Protein AF-A0A8T7M180-F1 (afdb_monomer)

Nearest PDB structures (foldseek):
  2aa1-assembly1_A  TM=6.456E-01  e=1.166E-01  Trematomus newnesi
  2r1h-assembly1_C  TM=6.461E-01  e=1.929E-01  Oncorhynchus mykiss
  7pcf-assembly1_A  TM=6.197E-01  e=8.310E-01  Homo sapiens
  3ols-assembly1_A  TM=2.977E-01  e=3.079E+00  Homo sapiens
  9g2r-assembly1_A  TM=2.583E-01  e=9.324E+00  Homo sapiens

Solvent-accessible surface area (backbone atoms only — not comparable to full-atom values): 8537 Å² total; per-residue (Å²): 129,77,82,41,52,28,52,53,46,67,76,38,40,71,62,46,28,54,52,32,39,51,49,46,41,66,78,40,30,94,80,33,66,89,53,55,68,64,64,46,31,54,39,39,49,56,32,48,52,36,51,31,55,38,44,70,68,73,49,94,46,72,67,50,36,52,49,32,39,54,53,51,42,62,66,86,81,55,94,85,62,63,51,61,60,59,26,52,50,52,53,48,45,47,53,51,47,49,50,54,48,49,50,70,76,44,71,52,75,92,36,50,64,52,46,51,50,37,51,51,52,51,54,50,54,54,49,55,23,48,49,51,55,52,51,53,51,52,54,51,51,51,53,54,53,53,56,65,72,66,58,77,89,124

Organism: NCBI:txid3003348

pLDDT: mean 81.7, std 13.64, range [42.28, 96.75]

Foldseek 3Di:
DDPFLLVLCVVCVQVLLLQLLVCLCVVVVVLCVPPDSVNSSVLSSLLSVLVSVLRVVLDDDLVSLLVSLVSLQPPPPDDPDPSLVSSLVSLVSSLVSSLVSLCVVQVDPVCPVSSVSNNVSSVVSSVSSSVSSVVVVVVVVVVVVVVVVPPPDD

Secondary structure (DSSP, 8-state):
----HHHHHHHTHHHHHHHHHHHHHHHTHHHHTTS-HHHHHHHHHHHHHHHHHHHHHTS--HHHHHHHHHHHS--S-STTS-HHHHHHHHHHHHHHHHHHHHHHH--SGGGHHHHHHHHHHHHHHHHHHHHHHHHHHHHHHHHHHHHHHSS---

Mean predicted aligned error: 7.18 Å

Sequence (154 aa):
MPNTLANILQKNEDKIVDKAATSIKVMYSFAFADVPIEDLRERLYHLLGNLVQISQKGQSQPELIAEFASNVLVGSLYEGFDNRSITEEVLQVVDIVINQTIDASMNDPEFAEDKAQNKKLLAQVIREAKDIVNGRNRDQNARKASKRGEEPTQ

Structure (mmCIF, N/CA/C/O backbone):
data_AF-A0A8T7M180-F1
#
_entry.id   AF-A0A8T7M180-F1
#
loop_
_atom_site.group_PDB
_atom_site.id
_atom_site.type_symbol
_atom_site.label_atom_id
_atom_site.label_alt_id
_atom_site.label_comp_id
_atom_site.label_asym_id
_atom_site.label_entity_id
_atom_site.label_seq_id
_atom_site.pdbx_PDB_ins_code
_atom_site.Cartn_x
_atom_site.Cartn_y
_atom_site.Cartn_z
_atom_site.occupancy
_atom_site.B_iso_or_equiv
_atom_site.auth_seq_id
_atom_site.auth_comp_id
_atom_site.auth_asym_id
_atom_site.auth_atom_id
_atom_site.pdbx_PDB_model_num
ATOM 1 N N . MET A 1 1 ? -11.912 10.625 17.597 1.00 51.62 1 MET A N 1
ATOM 2 C CA . MET A 1 1 ? -11.711 10.664 16.130 1.00 51.62 1 MET A CA 1
ATOM 3 C C . MET A 1 1 ? -12.373 9.423 15.546 1.00 51.62 1 MET A C 1
ATOM 5 O O . MET A 1 1 ? -12.273 8.396 16.204 1.00 51.62 1 MET A O 1
ATOM 9 N N . PRO A 1 2 ? -13.072 9.496 14.400 1.00 65.38 2 PRO A N 1
ATOM 10 C CA . PRO A 1 2 ? -13.686 8.318 13.774 1.00 65.38 2 PRO A CA 1
ATOM 11 C C . PRO A 1 2 ? -12.621 7.281 13.368 1.00 65.38 2 PRO A C 1
ATOM 13 O O . PRO A 1 2 ? -11.528 7.671 12.958 1.00 65.38 2 PRO A O 1
ATOM 16 N N . ASN A 1 3 ? -12.911 5.980 13.457 1.00 79.44 3 ASN A N 1
ATOM 17 C CA . ASN A 1 3 ? -11.982 4.902 13.077 1.00 79.44 3 ASN A CA 1
ATOM 18 C C . ASN A 1 3 ? -11.981 4.668 11.557 1.00 79.44 3 ASN A C 1
ATOM 20 O O . ASN A 1 3 ? -12.245 3.572 11.073 1.00 79.44 3 ASN A O 1
ATOM 24 N N . THR A 1 4 ? -11.709 5.719 10.787 1.00 88.31 4 THR A N 1
ATOM 25 C CA . THR A 1 4 ? -11.608 5.644 9.326 1.00 88.31 4 THR A CA 1
ATOM 26 C C . THR A 1 4 ? -10.247 5.104 8.898 1.00 88.31 4 THR A C 1
ATOM 28 O O . THR A 1 4 ? -9.257 5.236 9.624 1.00 88.31 4 THR A O 1
ATOM 31 N N . LEU A 1 5 ? -10.174 4.558 7.682 1.00 90.31 5 LEU A N 1
ATOM 32 C CA . LEU A 1 5 ? -8.925 4.087 7.088 1.00 90.31 5 LEU A CA 1
ATOM 33 C C . LEU A 1 5 ? -7.841 5.172 7.154 1.00 90.31 5 LEU A C 1
ATOM 35 O O . LEU A 1 5 ? -6.762 4.907 7.664 1.00 90.31 5 LEU A O 1
ATOM 39 N N . ALA A 1 6 ? -8.153 6.413 6.769 1.00 92.56 6 ALA A N 1
ATOM 40 C CA . ALA A 1 6 ? -7.212 7.533 6.847 1.00 92.56 6 ALA A CA 1
ATOM 41 C C . ALA A 1 6 ? -6.595 7.710 8.247 1.00 92.56 6 ALA A C 1
ATOM 43 O O . ALA A 1 6 ? -5.375 7.803 8.371 1.00 92.56 6 ALA A O 1
ATOM 44 N N . ASN A 1 7 ? -7.416 7.686 9.300 1.00 92.69 7 ASN A N 1
ATOM 45 C CA . ASN A 1 7 ? -6.941 7.868 10.672 1.00 92.69 7 ASN A CA 1
ATOM 46 C C . ASN A 1 7 ? -6.101 6.677 11.152 1.00 92.69 7 ASN A C 1
ATOM 48 O O . ASN A 1 7 ? -5.117 6.864 11.867 1.00 92.69 7 ASN A O 1
ATOM 52 N N . ILE A 1 8 ? -6.460 5.454 10.746 1.00 93.44 8 ILE A N 1
ATOM 53 C CA . ILE A 1 8 ? -5.683 4.247 11.058 1.00 93.44 8 ILE A CA 1
ATOM 54 C C . ILE A 1 8 ? -4.307 4.314 10.394 1.00 93.44 8 ILE A C 1
ATOM 56 O O . ILE A 1 8 ? -3.311 4.027 11.059 1.00 93.44 8 ILE A O 1
ATOM 60 N N . LEU A 1 9 ? -4.252 4.707 9.118 1.00 93.81 9 LEU A N 1
ATOM 61 C CA . LEU A 1 9 ? -3.004 4.832 8.366 1.00 93.81 9 LEU A CA 1
ATOM 62 C C . LEU A 1 9 ? -2.103 5.910 8.973 1.00 93.81 9 LEU A C 1
ATOM 64 O O . LEU A 1 9 ? -0.959 5.611 9.281 1.00 93.81 9 LEU A O 1
ATOM 68 N N . GLN A 1 10 ? -2.629 7.109 9.238 1.00 94.44 10 GLN A N 1
ATOM 69 C CA . GLN A 1 10 ? -1.854 8.209 9.828 1.00 94.44 10 GLN A CA 1
ATOM 70 C C . GLN A 1 10 ? -1.329 7.872 11.230 1.00 94.44 10 GLN A C 1
ATOM 72 O O . GLN A 1 10 ? -0.184 8.160 11.555 1.00 94.44 10 GLN A O 1
ATOM 77 N N . LYS A 1 11 ? -2.140 7.221 12.075 1.00 95.00 11 LYS A N 1
ATOM 78 C CA . LYS A 1 11 ? -1.723 6.846 13.437 1.00 95.00 11 LYS A CA 1
ATOM 79 C C . LYS A 1 11 ? -0.648 5.753 13.456 1.00 95.00 11 LYS A C 1
ATOM 81 O O . LYS A 1 11 ? 0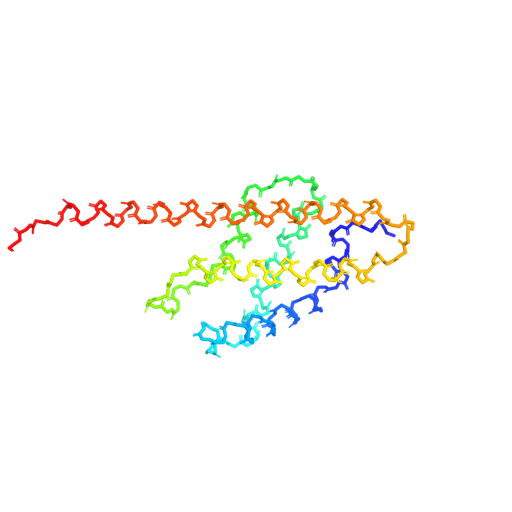.080 5.637 14.438 1.00 95.00 11 LYS A O 1
ATOM 86 N N . ASN A 1 12 ? -0.590 4.920 12.419 1.00 95.56 12 ASN A N 1
ATOM 87 C CA . ASN A 1 12 ? 0.308 3.768 12.347 1.00 95.56 12 ASN A CA 1
ATOM 88 C C . ASN A 1 12 ? 1.322 3.886 11.202 1.00 95.56 12 ASN A C 1
ATOM 90 O O . ASN A 1 12 ? 1.875 2.864 10.803 1.00 95.56 12 ASN A O 1
ATOM 94 N N . GLU A 1 13 ? 1.554 5.089 10.675 1.00 95.31 13 GLU A N 1
ATOM 95 C CA . GLU A 1 13 ? 2.323 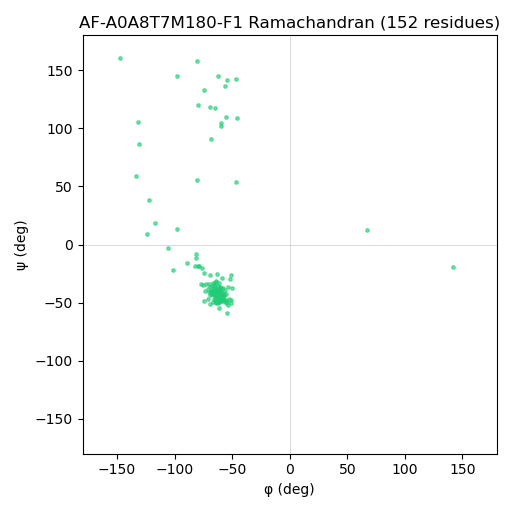5.321 9.450 1.00 95.31 13 GLU A CA 1
ATOM 96 C C . GLU A 1 13 ? 3.721 4.694 9.515 1.00 95.31 13 GLU A C 1
ATOM 98 O O . GLU A 1 13 ? 3.987 3.752 8.766 1.00 95.31 13 GLU A O 1
ATOM 103 N N . ASP A 1 14 ? 4.545 5.084 10.490 1.00 96.31 14 ASP A N 1
ATOM 104 C CA . ASP A 1 14 ? 5.901 4.542 10.672 1.00 96.31 14 ASP A CA 1
ATOM 105 C C . ASP A 1 14 ? 5.900 3.012 10.799 1.00 96.31 14 ASP A C 1
ATOM 107 O O . ASP A 1 14 ? 6.699 2.304 10.187 1.00 96.31 14 ASP A O 1
ATOM 111 N N . LYS A 1 15 ? 4.942 2.468 11.558 1.00 96.38 15 LYS A N 1
ATOM 112 C CA . LYS A 1 15 ? 4.823 1.024 11.796 1.00 96.38 15 LYS A CA 1
ATOM 113 C C . LYS A 1 15 ? 4.432 0.264 10.528 1.00 96.38 15 LYS A C 1
ATOM 115 O O . LYS A 1 15 ? 4.922 -0.845 10.305 1.00 96.38 15 LYS A O 1
ATOM 120 N N . ILE A 1 16 ? 3.520 0.819 9.730 1.00 96.62 16 ILE A N 1
ATOM 121 C CA . ILE A 1 16 ? 3.104 0.252 8.443 1.00 96.62 16 ILE A CA 1
ATOM 122 C C . ILE A 1 16 ? 4.294 0.273 7.488 1.00 96.62 16 ILE A C 1
ATOM 124 O O . ILE A 1 16 ? 4.605 -0.762 6.897 1.00 96.62 16 ILE A O 1
ATOM 128 N N . VAL A 1 17 ? 4.976 1.414 7.380 1.00 95.12 17 VAL A N 1
ATOM 129 C CA . VAL A 1 17 ? 6.124 1.603 6.489 1.00 95.12 17 VAL A CA 1
ATOM 130 C C . VAL A 1 17 ? 7.264 0.654 6.850 1.00 95.12 17 VAL A C 1
ATOM 132 O O . VAL A 1 17 ? 7.725 -0.091 5.987 1.00 95.12 17 VAL A O 1
ATOM 135 N N . ASP A 1 18 ? 7.653 0.573 8.120 1.00 95.88 18 ASP A N 1
ATOM 136 C CA . ASP A 1 18 ? 8.722 -0.320 8.582 1.00 95.88 18 ASP A CA 1
ATOM 137 C C . ASP A 1 18 ? 8.424 -1.791 8.316 1.00 95.88 18 ASP A C 1
ATOM 139 O O . ASP A 1 18 ? 9.281 -2.559 7.854 1.00 95.88 18 ASP A O 1
ATOM 143 N N . LYS A 1 19 ? 7.186 -2.200 8.600 1.00 96.38 19 LYS A N 1
ATOM 144 C CA . LYS A 1 19 ? 6.762 -3.583 8.420 1.00 96.38 19 LYS A CA 1
ATOM 145 C C . LYS A 1 19 ? 6.657 -3.943 6.942 1.00 96.38 19 LYS A C 1
ATOM 147 O O . LYS A 1 19 ? 7.076 -5.040 6.569 1.00 96.38 19 LYS A O 1
ATOM 152 N N . ALA A 1 20 ? 6.139 -3.045 6.108 1.00 94.12 20 ALA A N 1
ATOM 153 C CA . ALA A 1 20 ? 6.076 -3.236 4.664 1.00 94.12 20 ALA A CA 1
ATOM 154 C C . ALA A 1 20 ? 7.480 -3.280 4.048 1.00 94.12 20 ALA A C 1
ATOM 156 O O . ALA A 1 20 ? 7.778 -4.229 3.328 1.00 94.12 20 ALA A O 1
ATOM 157 N N . ALA A 1 21 ? 8.369 -2.345 4.400 1.00 92.62 21 ALA A N 1
ATOM 158 C CA . ALA A 1 21 ? 9.746 -2.304 3.906 1.00 92.62 21 ALA A CA 1
ATOM 159 C C . ALA A 1 21 ? 10.497 -3.601 4.228 1.00 92.62 21 ALA A C 1
ATOM 161 O O . ALA A 1 21 ? 11.080 -4.237 3.348 1.00 92.62 21 ALA A O 1
ATOM 162 N N . THR A 1 22 ? 10.418 -4.040 5.486 1.00 93.75 22 THR A N 1
ATOM 163 C CA . THR A 1 22 ? 11.046 -5.287 5.934 1.00 93.75 22 THR A CA 1
ATOM 164 C C . THR A 1 22 ? 10.459 -6.497 5.206 1.00 93.75 22 THR A C 1
ATOM 166 O O . THR A 1 22 ? 11.205 -7.344 4.720 1.00 93.75 22 THR A O 1
ATOM 169 N N . SER A 1 23 ? 9.130 -6.567 5.081 1.00 93.81 23 SER A N 1
ATOM 170 C CA . SER A 1 23 ? 8.452 -7.676 4.395 1.00 93.81 23 SER A CA 1
ATOM 171 C C . SER A 1 23 ? 8.834 -7.742 2.915 1.00 93.81 23 SER A C 1
ATOM 173 O O . SER A 1 23 ? 9.135 -8.823 2.420 1.00 93.81 23 SER A O 1
ATOM 175 N N . ILE A 1 24 ? 8.914 -6.598 2.228 1.00 89.94 24 ILE A N 1
ATOM 176 C CA . ILE A 1 24 ? 9.357 -6.513 0.831 1.00 89.94 24 ILE A CA 1
ATOM 177 C C . ILE A 1 24 ? 10.806 -6.994 0.692 1.00 89.94 24 ILE A C 1
ATOM 179 O O . ILE A 1 24 ? 11.072 -7.851 -0.150 1.00 89.94 24 ILE A O 1
ATOM 183 N N . LYS A 1 25 ? 11.736 -6.511 1.532 1.00 87.94 25 LYS A N 1
ATOM 184 C CA . LYS A 1 25 ? 13.144 -6.951 1.470 1.00 87.94 25 LYS A CA 1
ATOM 185 C C . LYS A 1 25 ? 13.305 -8.445 1.750 1.00 87.94 25 LYS A C 1
ATOM 187 O O . LYS A 1 25 ? 14.176 -9.068 1.154 1.00 87.94 25 LYS A O 1
ATOM 192 N N . VAL A 1 26 ? 12.499 -9.020 2.643 1.00 89.81 26 VAL A N 1
ATOM 193 C CA . VAL A 1 26 ? 12.559 -10.454 2.970 1.00 89.81 26 VAL A CA 1
ATOM 194 C C . VAL A 1 26 ? 11.947 -11.304 1.855 1.00 89.81 26 VAL A C 1
ATOM 196 O O . VAL A 1 26 ? 12.569 -12.270 1.419 1.00 89.81 26 VAL A O 1
ATOM 199 N N . MET A 1 27 ? 10.747 -10.957 1.385 1.00 87.31 27 MET A N 1
ATOM 200 C CA . MET A 1 27 ? 9.992 -11.764 0.418 1.00 87.31 27 MET A CA 1
ATOM 201 C C . MET A 1 27 ? 10.524 -11.636 -1.012 1.00 87.31 27 MET A C 1
ATOM 203 O O . MET A 1 27 ? 10.514 -12.610 -1.760 1.00 87.31 27 MET A O 1
ATOM 207 N N . TYR A 1 28 ? 11.029 -10.459 -1.378 1.00 83.88 28 TYR A N 1
ATOM 208 C CA . TYR A 1 28 ? 11.527 -10.151 -2.721 1.00 83.88 28 TYR A CA 1
ATOM 209 C C . TYR A 1 28 ? 12.988 -9.711 -2.669 1.00 83.88 28 TYR A C 1
ATOM 211 O O . TYR A 1 28 ? 13.410 -8.818 -3.401 1.00 83.88 28 TYR A O 1
ATOM 219 N N . SER A 1 29 ? 13.781 -10.350 -1.805 1.00 78.62 29 SER A N 1
ATOM 220 C CA . SER A 1 29 ? 15.213 -10.066 -1.650 1.00 78.62 29 SER A CA 1
ATOM 221 C C . SER A 1 29 ? 15.953 -10.053 -2.988 1.00 78.62 29 SER A C 1
ATOM 223 O O . SER A 1 29 ? 16.773 -9.174 -3.213 1.00 78.62 29 SER A O 1
ATOM 225 N N . PHE A 1 30 ? 15.598 -10.935 -3.926 1.00 77.38 30 PHE A N 1
ATOM 226 C CA . PHE A 1 30 ? 16.177 -10.970 -5.273 1.00 77.38 30 PHE A CA 1
ATOM 227 C C . PHE A 1 30 ? 16.005 -9.661 -6.068 1.00 77.38 30 PHE A C 1
ATOM 229 O O . PHE A 1 30 ? 16.832 -9.367 -6.923 1.00 77.38 30 PHE A O 1
ATOM 236 N N . ALA A 1 31 ? 14.946 -8.890 -5.804 1.00 75.50 31 ALA A N 1
ATOM 237 C CA . ALA A 1 31 ? 14.634 -7.635 -6.490 1.00 75.50 31 ALA A CA 1
ATOM 238 C C . ALA A 1 31 ? 15.017 -6.388 -5.676 1.00 75.50 31 ALA A C 1
ATOM 240 O O . ALA A 1 31 ? 15.187 -5.314 -6.248 1.00 75.50 31 ALA A O 1
ATOM 241 N N . PHE A 1 32 ? 15.140 -6.515 -4.350 1.00 79.81 32 PHE A N 1
ATOM 242 C CA . PHE A 1 32 ? 15.352 -5.386 -3.435 1.00 79.81 32 PHE A CA 1
ATOM 243 C C . PHE A 1 32 ? 16.606 -5.513 -2.558 1.00 79.81 32 PHE A C 1
ATOM 245 O O . PHE A 1 32 ? 16.773 -4.716 -1.634 1.00 79.81 32 PHE A O 1
ATOM 252 N N . ALA A 1 33 ? 17.484 -6.493 -2.798 1.00 79.12 33 ALA A N 1
ATOM 253 C CA . ALA A 1 33 ? 18.702 -6.695 -2.006 1.00 79.12 33 ALA A CA 1
ATOM 254 C C . ALA A 1 33 ? 19.539 -5.411 -1.932 1.00 79.12 33 ALA A C 1
ATOM 256 O O . ALA A 1 33 ? 19.819 -4.930 -0.827 1.00 79.12 33 ALA A O 1
ATOM 257 N N . ASP A 1 34 ? 19.825 -4.832 -3.100 1.00 80.88 34 ASP A N 1
ATOM 258 C CA . ASP A 1 34 ? 20.701 -3.668 -3.265 1.00 80.88 34 ASP A CA 1
ATOM 259 C C . ASP A 1 34 ? 19.999 -2.331 -2.985 1.00 80.88 34 ASP A C 1
ATOM 261 O O . ASP A 1 34 ? 20.651 -1.293 -2.910 1.00 80.88 34 ASP A O 1
ATOM 265 N N . VAL A 1 35 ? 18.676 -2.335 -2.789 1.00 82.31 35 VAL A N 1
ATOM 266 C CA . VAL A 1 35 ? 17.918 -1.125 -2.446 1.00 82.31 35 VAL A CA 1
ATOM 267 C C . VAL A 1 35 ? 18.087 -0.842 -0.949 1.00 82.31 35 VAL A C 1
ATOM 269 O O . VAL A 1 35 ? 17.703 -1.688 -0.129 1.00 82.31 35 VAL A O 1
ATOM 272 N N . PRO A 1 36 ? 18.631 0.318 -0.538 1.00 87.69 36 PRO A N 1
ATOM 273 C CA . PRO A 1 36 ? 18.687 0.704 0.867 1.00 87.69 36 PRO A CA 1
ATOM 274 C C . PRO A 1 36 ? 17.298 0.669 1.511 1.00 87.69 36 PRO A C 1
ATOM 276 O O . PRO A 1 36 ? 16.296 1.017 0.890 1.00 87.69 36 PRO A O 1
ATOM 279 N N . ILE A 1 37 ? 17.218 0.230 2.771 1.00 88.25 37 ILE A N 1
ATOM 280 C CA . ILE A 1 37 ? 15.917 0.149 3.453 1.00 88.25 37 ILE A CA 1
ATOM 281 C C . ILE A 1 37 ? 15.278 1.532 3.628 1.00 88.25 37 ILE A C 1
ATOM 283 O O . ILE A 1 37 ? 14.060 1.636 3.555 1.00 88.25 37 ILE A O 1
ATOM 287 N N . GLU A 1 38 ? 16.084 2.586 3.785 1.00 90.38 38 GLU A N 1
ATOM 288 C CA . GLU A 1 38 ? 15.586 3.961 3.889 1.00 90.38 38 GLU A CA 1
ATOM 289 C C . GLU A 1 38 ? 14.951 4.447 2.581 1.00 90.38 38 GLU A C 1
ATOM 291 O O . GLU A 1 38 ? 13.847 4.979 2.616 1.00 90.38 38 GLU A O 1
ATOM 296 N N . ASP A 1 39 ? 15.553 4.156 1.424 1.00 85.94 39 ASP A N 1
ATOM 297 C CA . ASP A 1 39 ? 14.966 4.483 0.114 1.00 85.94 39 ASP A CA 1
ATOM 298 C C . ASP A 1 39 ? 13.618 3.775 -0.089 1.00 85.94 39 ASP A C 1
ATOM 300 O O . ASP A 1 39 ? 12.677 4.320 -0.672 1.00 85.94 39 ASP A O 1
ATOM 304 N N . LEU A 1 40 ? 13.508 2.532 0.394 1.00 86.44 40 LEU A N 1
ATOM 305 C CA . LEU A 1 40 ? 12.256 1.783 0.354 1.00 86.44 40 LEU A CA 1
ATOM 306 C C . LEU A 1 40 ? 11.211 2.392 1.298 1.00 86.44 40 LEU A C 1
ATOM 308 O O . LEU A 1 40 ? 10.044 2.499 0.923 1.00 86.44 40 LEU A O 1
ATOM 312 N N . ARG A 1 41 ? 11.619 2.819 2.497 1.00 91.56 41 ARG A N 1
ATOM 313 C CA . ARG A 1 41 ? 10.747 3.510 3.455 1.00 91.56 41 ARG A CA 1
ATOM 314 C C . ARG A 1 41 ? 10.234 4.830 2.898 1.00 91.56 41 ARG A C 1
ATOM 316 O O . ARG A 1 41 ? 9.034 5.058 2.957 1.00 91.56 41 ARG A O 1
ATOM 323 N N . GLU A 1 42 ? 11.094 5.655 2.305 1.00 89.88 42 GLU A N 1
ATOM 324 C CA . GLU A 1 42 ? 10.710 6.932 1.687 1.00 89.88 42 GLU A CA 1
ATOM 325 C C . GLU A 1 42 ? 9.620 6.727 0.626 1.00 89.88 42 GLU A C 1
ATOM 327 O O . GLU A 1 42 ? 8.559 7.353 0.675 1.00 89.88 42 GLU A O 1
ATOM 332 N N . ARG A 1 43 ? 9.811 5.757 -0.276 1.00 86.44 43 ARG A N 1
ATOM 333 C CA . ARG A 1 43 ? 8.798 5.390 -1.281 1.00 86.44 43 ARG A CA 1
ATOM 334 C C . ARG A 1 43 ? 7.485 4.933 -0.647 1.00 86.44 43 ARG A C 1
ATOM 336 O O . ARG A 1 43 ? 6.411 5.285 -1.135 1.00 86.44 43 ARG A O 1
ATOM 343 N N . LEU A 1 44 ? 7.561 4.160 0.435 1.00 90.44 44 LEU A N 1
ATOM 344 C CA . LEU A 1 44 ? 6.390 3.679 1.163 1.00 90.44 44 LEU A CA 1
ATOM 345 C C . LEU A 1 44 ? 5.665 4.799 1.922 1.00 90.44 44 LEU A C 1
ATOM 347 O O . LEU A 1 44 ? 4.439 4.762 1.965 1.00 90.44 44 LEU A O 1
ATOM 351 N N . TYR A 1 45 ? 6.367 5.809 2.446 1.00 92.25 45 TYR A N 1
ATOM 352 C CA . TYR A 1 45 ? 5.740 7.009 3.016 1.00 92.25 45 TYR A CA 1
ATOM 353 C C . TYR A 1 45 ? 4.947 7.770 1.950 1.00 92.25 45 TYR A C 1
ATOM 355 O O . TYR A 1 45 ? 3.777 8.085 2.159 1.00 92.25 45 TYR A O 1
ATOM 363 N N . HIS A 1 46 ? 5.528 7.998 0.768 1.00 88.12 46 HIS A N 1
ATOM 364 C CA . HIS A 1 46 ? 4.811 8.641 -0.340 1.00 88.12 46 HIS A CA 1
ATOM 365 C C . HIS A 1 46 ? 3.575 7.844 -0.774 1.00 88.12 46 HIS A C 1
ATOM 367 O O . HIS A 1 46 ? 2.490 8.397 -0.968 1.00 88.12 46 HIS A O 1
ATOM 373 N N . LEU A 1 47 ? 3.725 6.5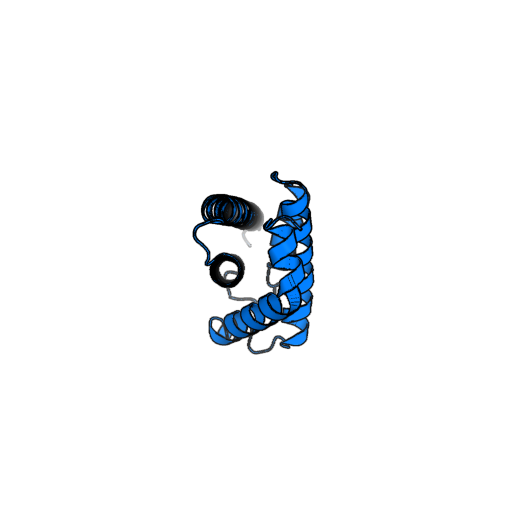25 -0.892 1.00 87.88 47 LEU A N 1
ATOM 374 C CA . LEU A 1 47 ? 2.630 5.610 -1.192 1.00 87.88 47 LEU A CA 1
ATOM 375 C C . LEU A 1 47 ? 1.517 5.704 -0.139 1.00 87.88 47 LEU A C 1
ATOM 377 O O . LEU A 1 47 ? 0.339 5.819 -0.490 1.00 87.88 47 LEU A O 1
ATOM 381 N N . LEU A 1 48 ? 1.874 5.674 1.146 1.00 90.94 48 LEU A N 1
ATOM 382 C CA . LEU A 1 48 ? 0.915 5.734 2.241 1.00 90.94 48 LEU A CA 1
ATOM 383 C C . LEU A 1 48 ? 0.206 7.090 2.291 1.00 90.94 48 LEU A C 1
ATOM 385 O O . LEU A 1 48 ? -1.012 7.124 2.457 1.00 90.94 48 LEU A O 1
ATOM 389 N N . GLY A 1 49 ? 0.927 8.187 2.052 1.00 90.75 49 GLY A N 1
ATOM 390 C CA . GLY A 1 49 ? 0.362 9.530 1.943 1.00 90.75 49 GLY A CA 1
ATOM 391 C C . GLY A 1 49 ? -0.710 9.632 0.853 1.00 90.75 49 GLY A C 1
ATOM 392 O O . GLY A 1 49 ? -1.787 10.185 1.091 1.00 90.75 49 GLY A O 1
ATOM 393 N N . ASN A 1 50 ? -0.480 9.026 -0.315 1.00 89.00 50 ASN A N 1
ATOM 394 C CA . ASN A 1 50 ? -1.480 8.976 -1.389 1.00 89.00 50 ASN A CA 1
ATOM 395 C C . ASN A 1 50 ? -2.704 8.147 -0.983 1.00 89.00 50 ASN A C 1
ATOM 397 O O . ASN A 1 50 ? -3.843 8.560 -1.216 1.00 89.00 50 ASN A O 1
ATOM 401 N N . LEU A 1 51 ? -2.496 7.020 -0.297 1.00 89.25 51 LEU A N 1
ATOM 402 C CA . LEU A 1 51 ? -3.592 6.203 0.220 1.00 89.25 51 LEU A CA 1
ATOM 403 C C . LEU A 1 51 ? -4.406 6.928 1.302 1.00 89.25 51 LEU A C 1
ATOM 405 O O . LEU A 1 51 ? -5.633 6.817 1.313 1.00 89.25 51 LEU A O 1
ATOM 409 N N . VAL A 1 52 ? -3.761 7.699 2.179 1.00 91.44 52 VAL A N 1
ATOM 410 C CA . VAL A 1 52 ? -4.433 8.555 3.168 1.00 91.44 52 VAL A CA 1
ATOM 411 C C . VAL A 1 52 ? -5.329 9.570 2.462 1.00 91.44 52 VAL A C 1
ATOM 413 O O . VAL A 1 52 ? -6.505 9.675 2.809 1.00 91.44 52 VAL A O 1
ATOM 416 N N . GLN A 1 53 ? -4.824 10.259 1.436 1.00 90.31 53 GLN A N 1
ATOM 417 C CA . GLN A 1 53 ? -5.608 11.236 0.671 1.00 90.31 53 GLN A CA 1
ATOM 418 C C . GLN A 1 53 ? -6.813 10.602 -0.036 1.00 90.31 53 GLN A C 1
ATOM 420 O O . GLN A 1 53 ? -7.921 11.140 0.028 1.00 90.31 53 GLN A O 1
ATOM 425 N N . ILE A 1 54 ? -6.630 9.439 -0.673 1.00 87.12 54 ILE A N 1
ATOM 426 C CA . ILE A 1 54 ? -7.735 8.681 -1.284 1.00 87.12 54 ILE A CA 1
ATOM 427 C C . ILE A 1 54 ? -8.766 8.307 -0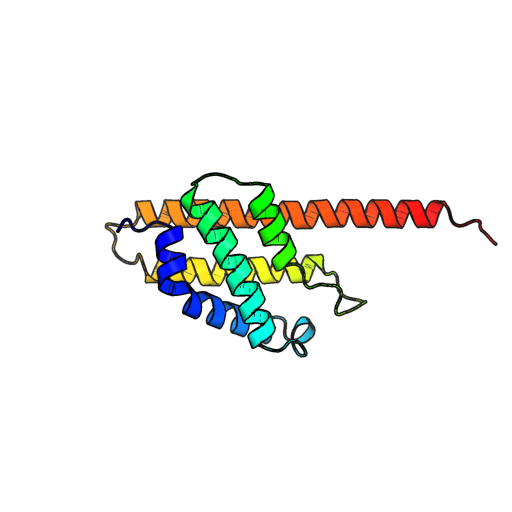.212 1.00 87.12 54 ILE A C 1
ATOM 429 O O . ILE A 1 54 ? -9.971 8.485 -0.403 1.00 87.12 54 ILE A O 1
ATOM 433 N N . SER A 1 55 ? -8.289 7.856 0.949 1.00 87.31 55 SER A N 1
ATOM 434 C CA . SER A 1 55 ? -9.144 7.412 2.048 1.00 87.31 55 SER A CA 1
ATOM 435 C C . SER A 1 55 ? -9.955 8.541 2.677 1.00 87.31 55 SER A C 1
ATOM 437 O O . SER A 1 55 ? -11.106 8.329 3.046 1.00 87.31 55 SER A O 1
ATOM 439 N N . GLN A 1 56 ? -9.392 9.747 2.773 1.00 88.62 56 GLN A N 1
ATOM 440 C CA . GLN A 1 56 ? -10.099 10.930 3.274 1.00 88.62 56 GLN A CA 1
ATOM 441 C C . GLN A 1 56 ? -11.234 11.366 2.345 1.00 88.62 56 GLN A C 1
ATOM 443 O O . GLN A 1 56 ? -12.260 11.852 2.816 1.00 88.62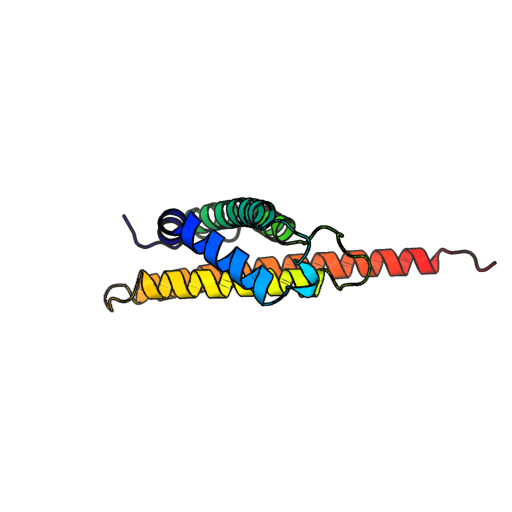 56 GLN A O 1
ATOM 448 N N . LYS A 1 57 ? -11.067 11.184 1.031 1.00 83.25 57 LYS A N 1
ATOM 449 C CA . LYS A 1 57 ? -12.093 11.531 0.039 1.00 83.25 57 LYS A CA 1
ATOM 450 C C . LYS A 1 57 ? -13.199 10.477 -0.073 1.00 83.25 57 LYS A C 1
ATOM 452 O O . LYS A 1 57 ? -14.262 10.790 -0.599 1.00 83.25 57 LYS A O 1
ATOM 457 N N . GLY A 1 58 ? -12.959 9.248 0.394 1.00 74.12 58 GLY A N 1
ATOM 458 C CA . GLY A 1 58 ? -13.959 8.174 0.438 1.00 74.12 58 GLY A CA 1
ATOM 459 C C . GLY A 1 58 ? -14.413 7.649 -0.931 1.00 74.12 58 GLY A C 1
ATOM 460 O O . GLY A 1 58 ? -15.405 6.932 -1.011 1.00 74.12 58 GLY A O 1
ATOM 461 N N . GLN A 1 59 ? -13.712 8.004 -2.010 1.00 73.38 59 GLN A N 1
ATOM 462 C CA . GLN A 1 59 ? -14.052 7.622 -3.381 1.00 73.38 59 GLN A CA 1
ATOM 463 C C . GLN A 1 59 ? -12.790 7.443 -4.226 1.00 73.38 59 GLN A C 1
ATOM 465 O O . GLN A 1 59 ? -11.730 7.973 -3.886 1.00 73.38 59 GLN A O 1
ATOM 470 N N . SER A 1 60 ? -12.919 6.728 -5.347 1.00 68.19 60 SER A N 1
ATOM 471 C CA . SER A 1 60 ? -11.827 6.542 -6.306 1.00 68.19 60 SER A CA 1
ATOM 472 C C . SER A 1 60 ? -11.281 7.893 -6.792 1.00 68.19 60 SER A C 1
ATOM 474 O O . SER A 1 60 ? -12.028 8.841 -7.055 1.00 68.19 60 SER A O 1
ATOM 476 N N . GLN A 1 61 ? -9.954 7.994 -6.866 1.00 79.12 61 GLN A N 1
ATOM 477 C CA . GLN A 1 61 ? -9.221 9.169 -7.334 1.00 79.12 61 GLN A CA 1
ATOM 478 C C . GLN A 1 61 ? -8.192 8.693 -8.360 1.00 79.12 61 GLN A C 1
ATOM 480 O O . GLN A 1 61 ? -7.056 8.409 -7.981 1.00 79.12 61 GLN A O 1
ATOM 485 N N . PRO A 1 62 ? -8.568 8.575 -9.645 1.00 77.50 62 PRO A N 1
ATOM 486 C CA . PRO A 1 62 ? -7.730 7.933 -10.656 1.00 77.50 62 PRO A CA 1
ATOM 487 C C . PRO A 1 62 ? -6.309 8.501 -10.737 1.00 77.50 62 PRO A C 1
ATOM 489 O O . PRO A 1 62 ? -5.362 7.745 -10.912 1.00 77.50 62 PRO A O 1
ATOM 492 N N . GLU A 1 63 ? -6.146 9.813 -10.548 1.00 82.94 63 GLU A N 1
ATOM 493 C CA . GLU A 1 63 ? -4.840 10.485 -10.539 1.00 82.94 63 GLU A CA 1
ATOM 494 C C . GLU A 1 63 ? -3.975 10.064 -9.345 1.00 82.94 63 GLU A C 1
ATOM 496 O O . GLU A 1 63 ? -2.841 9.630 -9.531 1.00 82.94 63 GLU A O 1
ATOM 501 N N . LEU A 1 64 ? -4.530 10.100 -8.129 1.00 80.88 64 LEU A N 1
ATOM 502 C CA . LEU A 1 64 ? -3.822 9.667 -6.920 1.00 80.88 64 LEU A CA 1
ATOM 503 C C . LEU A 1 64 ? -3.529 8.165 -6.944 1.00 80.88 64 LEU A C 1
ATOM 505 O O . LEU A 1 64 ? -2.489 7.738 -6.458 1.00 80.88 64 LEU A O 1
ATOM 509 N N . ILE A 1 65 ? -4.414 7.357 -7.531 1.00 80.56 65 ILE A N 1
ATOM 510 C CA . ILE A 1 65 ? -4.203 5.913 -7.702 1.00 80.56 65 ILE A CA 1
ATOM 511 C C . ILE A 1 65 ? -3.118 5.660 -8.755 1.00 80.56 65 ILE A C 1
ATOM 513 O O . ILE A 1 65 ? -2.284 4.773 -8.583 1.00 80.56 65 ILE A O 1
ATOM 517 N N . ALA A 1 66 ? -3.075 6.458 -9.824 1.00 77.56 66 ALA A N 1
ATOM 518 C CA . ALA A 1 66 ? -2.016 6.393 -10.823 1.00 77.56 66 ALA A CA 1
ATOM 519 C C . ALA A 1 66 ? -0.655 6.808 -10.250 1.00 77.56 66 ALA A C 1
ATOM 521 O O . ALA A 1 66 ? 0.358 6.224 -10.635 1.00 77.56 66 ALA A O 1
ATOM 522 N N . GLU A 1 67 ? -0.619 7.791 -9.352 1.00 79.06 67 GLU A N 1
ATOM 523 C CA . GLU A 1 67 ? 0.586 8.211 -8.633 1.00 79.06 67 GLU A CA 1
ATOM 524 C C . GLU A 1 67 ? 1.022 7.161 -7.606 1.00 79.06 67 GLU A C 1
ATOM 526 O O . GLU A 1 67 ? 2.177 6.743 -7.595 1.00 79.06 67 GLU A O 1
ATOM 531 N N . PHE A 1 68 ? 0.077 6.653 -6.813 1.00 77.50 68 PHE A N 1
ATOM 532 C CA . PHE A 1 68 ? 0.262 5.521 -5.909 1.00 77.50 68 PHE A CA 1
ATOM 533 C C . PHE A 1 68 ? 0.879 4.324 -6.642 1.00 77.50 68 PHE A C 1
ATOM 535 O O . PHE A 1 68 ? 1.923 3.828 -6.231 1.00 77.50 68 PHE A O 1
ATOM 542 N N . ALA A 1 69 ? 0.315 3.924 -7.784 1.00 74.38 69 ALA A N 1
ATOM 543 C CA . ALA A 1 69 ? 0.867 2.863 -8.622 1.00 74.38 69 ALA A CA 1
ATOM 544 C C . ALA A 1 69 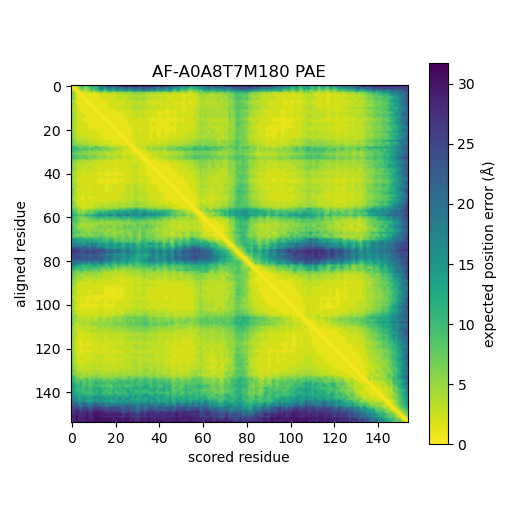? 2.268 3.207 -9.159 1.00 74.38 69 ALA A C 1
ATOM 546 O O . ALA A 1 69 ? 3.129 2.333 -9.204 1.00 74.38 69 ALA A O 1
ATOM 547 N N . SER A 1 70 ? 2.531 4.462 -9.541 1.00 71.75 70 SER A N 1
ATOM 548 C CA . SER A 1 70 ? 3.857 4.895 -10.010 1.00 71.75 70 SER A CA 1
ATOM 549 C C . SER A 1 70 ? 4.939 4.824 -8.933 1.00 71.75 70 SER A C 1
ATOM 551 O O . SER A 1 70 ? 6.071 4.485 -9.257 1.00 71.75 70 SER A O 1
ATOM 553 N N . ASN A 1 71 ? 4.602 5.110 -7.674 1.00 68.88 71 ASN A N 1
ATOM 554 C CA . ASN A 1 71 ? 5.550 5.064 -6.555 1.00 68.88 71 ASN A CA 1
ATOM 555 C C . ASN A 1 71 ? 5.892 3.623 -6.136 1.00 68.88 71 ASN A C 1
ATOM 557 O O . ASN A 1 71 ? 6.969 3.372 -5.598 1.00 68.88 71 ASN A O 1
ATOM 561 N N . VAL A 1 72 ? 4.991 2.676 -6.424 1.00 64.88 72 VAL A N 1
ATOM 562 C CA . VAL A 1 72 ? 5.205 1.227 -6.263 1.00 64.88 72 VAL A CA 1
ATOM 563 C C . VAL A 1 72 ? 6.094 0.673 -7.371 1.00 64.88 72 VAL A C 1
ATOM 565 O O . VAL A 1 72 ? 6.863 -0.251 -7.111 1.00 64.88 72 VAL A O 1
ATOM 568 N N . LEU A 1 73 ? 5.980 1.203 -8.600 1.00 59.88 73 LEU A N 1
ATOM 569 C CA . LEU A 1 73 ? 6.781 0.734 -9.728 1.00 59.88 73 LEU A CA 1
ATOM 570 C C . LEU A 1 73 ? 8.252 0.840 -9.335 1.00 59.88 73 LEU A C 1
ATOM 572 O O . LEU A 1 73 ? 8.815 1.932 -9.219 1.00 59.88 73 LEU A O 1
ATOM 576 N N . VAL A 1 74 ? 8.875 -0.321 -9.143 1.00 61.25 74 VAL A N 1
ATOM 577 C CA . VAL A 1 74 ? 10.323 -0.422 -9.069 1.00 61.25 74 VAL A CA 1
ATOM 578 C C . VAL A 1 74 ? 10.798 0.100 -10.413 1.00 61.25 74 VAL A C 1
ATOM 580 O O . VAL A 1 74 ? 10.646 -0.558 -11.444 1.00 61.25 74 VAL A O 1
ATOM 583 N N . GLY A 1 75 ? 11.268 1.353 -10.415 1.00 49.81 75 GLY A N 1
ATOM 584 C CA . GLY A 1 75 ? 11.968 1.929 -11.554 1.00 49.81 75 GLY A CA 1
ATOM 585 C C . GLY A 1 75 ? 12.994 0.904 -12.008 1.00 49.81 75 GLY A C 1
ATOM 586 O O . GLY A 1 75 ? 13.513 0.196 -11.157 1.00 49.81 75 GLY A O 1
ATOM 587 N N . SER A 1 76 ? 13.188 0.789 -13.320 1.00 45.50 76 SER A N 1
ATOM 588 C CA . SER A 1 76 ? 13.945 -0.215 -14.087 1.00 45.50 76 SER A CA 1
ATOM 589 C C . SER A 1 76 ? 15.356 -0.566 -13.574 1.00 45.50 76 SER A C 1
ATOM 591 O O . SER A 1 76 ? 16.326 -0.474 -14.318 1.00 45.50 76 SER A O 1
ATOM 593 N N . LEU A 1 77 ? 15.493 -0.947 -12.309 1.00 47.00 77 LEU A N 1
ATOM 594 C CA . LEU A 1 77 ? 16.754 -1.171 -11.617 1.00 47.00 77 LEU A CA 1
ATOM 595 C C . LEU A 1 77 ? 17.336 -2.532 -11.994 1.00 47.00 77 LEU A C 1
ATOM 597 O O . LEU A 1 77 ? 18.539 -2.717 -11.878 1.00 47.00 77 LEU A O 1
ATOM 601 N N . TYR A 1 78 ? 16.516 -3.439 -12.538 1.00 47.09 78 TYR A N 1
ATOM 602 C CA . TYR A 1 78 ? 16.992 -4.690 -13.112 1.00 47.09 78 TYR A CA 1
ATOM 603 C C . TYR A 1 78 ? 16.376 -4.935 -14.487 1.00 47.09 78 TYR A C 1
ATOM 605 O O . TYR A 1 78 ? 15.211 -5.317 -14.630 1.00 47.09 78 TYR A O 1
ATOM 613 N N . GLU A 1 79 ? 17.189 -4.730 -15.521 1.00 42.28 79 GLU A N 1
ATOM 614 C CA . GLU A 1 79 ? 16.937 -5.272 -16.852 1.00 42.28 79 GLU A CA 1
ATOM 615 C C . GLU A 1 79 ? 16.883 -6.804 -16.750 1.00 42.28 79 GLU A C 1
ATOM 617 O O . GLU A 1 79 ? 17.899 -7.465 -16.565 1.00 42.28 79 GLU A O 1
ATOM 622 N N . GLY A 1 80 ? 15.680 -7.378 -16.812 1.00 49.19 80 GLY A N 1
ATOM 623 C CA . GLY A 1 80 ? 15.493 -8.833 -16.831 1.00 49.19 80 GLY A CA 1
ATOM 624 C C . GLY A 1 80 ? 14.298 -9.343 -16.034 1.00 49.19 80 GLY A C 1
ATOM 625 O O . GLY A 1 80 ? 13.821 -10.440 -16.316 1.00 49.19 80 GLY A O 1
ATOM 626 N N . PHE A 1 81 ? 13.768 -8.553 -15.097 1.00 54.53 81 PHE A N 1
ATOM 627 C CA . PHE A 1 81 ? 12.571 -8.929 -14.346 1.00 54.53 81 PHE A CA 1
ATOM 628 C C . PHE A 1 81 ? 11.307 -8.300 -14.928 1.00 54.53 81 PHE A C 1
ATOM 630 O O . PHE A 1 81 ? 11.304 -7.171 -15.423 1.00 54.53 81 PHE A O 1
ATOM 637 N N . ASP A 1 82 ? 10.203 -9.046 -14.852 1.00 65.25 82 ASP A N 1
ATOM 638 C CA . ASP A 1 82 ? 8.881 -8.504 -15.132 1.00 65.25 82 ASP A CA 1
ATOM 639 C C . ASP A 1 82 ? 8.512 -7.508 -14.022 1.00 65.25 82 ASP A C 1
ATOM 641 O O . ASP A 1 82 ? 7.956 -7.879 -12.987 1.00 65.25 82 ASP A O 1
ATOM 645 N N . ASN A 1 83 ? 8.855 -6.231 -14.228 1.00 66.31 83 ASN A N 1
ATOM 646 C CA . ASN A 1 83 ? 8.584 -5.129 -13.296 1.00 66.31 83 ASN A CA 1
ATOM 647 C C . ASN A 1 83 ? 7.112 -5.080 -12.861 1.00 66.31 83 ASN A C 1
ATOM 649 O O . ASN A 1 83 ? 6.813 -4.619 -11.761 1.00 66.31 83 ASN A O 1
ATOM 653 N N . ARG A 1 84 ? 6.190 -5.589 -13.691 1.00 70.06 84 ARG A N 1
ATOM 654 C CA . ARG A 1 84 ? 4.782 -5.763 -13.326 1.00 70.06 84 ARG A CA 1
ATOM 655 C C . ARG A 1 84 ? 4.629 -6.716 -12.149 1.00 70.06 84 ARG A C 1
ATOM 657 O O . ARG A 1 84 ? 4.011 -6.328 -11.164 1.00 70.06 84 ARG A O 1
ATOM 664 N N . SER A 1 85 ? 5.176 -7.926 -12.261 1.00 73.00 85 SER A N 1
ATOM 665 C CA . SER A 1 85 ? 5.081 -8.947 -11.219 1.00 73.00 85 SER A CA 1
ATOM 666 C C . SER A 1 85 ? 5.590 -8.382 -9.891 1.00 73.00 85 SER A C 1
ATOM 668 O O . SER A 1 85 ? 4.855 -8.368 -8.917 1.00 73.00 85 SER A O 1
ATOM 670 N N . ILE A 1 86 ? 6.768 -7.750 -9.873 1.00 75.12 86 ILE A N 1
ATOM 671 C CA . ILE A 1 86 ? 7.319 -7.143 -8.646 1.00 75.12 86 ILE A CA 1
ATOM 672 C C . ILE A 1 86 ? 6.413 -6.030 -8.085 1.00 75.12 86 ILE A C 1
ATOM 674 O O . ILE A 1 86 ? 6.228 -5.925 -6.876 1.00 75.12 86 ILE A O 1
ATOM 678 N N . THR A 1 87 ? 5.812 -5.210 -8.944 1.00 78.62 87 THR A N 1
ATOM 679 C CA . THR A 1 87 ? 4.919 -4.117 -8.522 1.00 78.62 87 THR A CA 1
ATOM 680 C C . THR A 1 87 ? 3.614 -4.645 -7.918 1.00 78.62 87 THR A C 1
ATOM 682 O O . THR A 1 87 ? 3.161 -4.146 -6.888 1.00 78.62 87 THR A O 1
ATOM 685 N N . GLU A 1 88 ? 3.008 -5.673 -8.518 1.00 83.25 88 GLU A N 1
ATOM 686 C CA . GLU A 1 88 ? 1.815 -6.326 -7.963 1.00 83.25 88 GLU A CA 1
ATOM 687 C C . GLU A 1 88 ? 2.101 -6.975 -6.603 1.00 83.25 88 GLU A C 1
ATOM 689 O O . GLU A 1 88 ? 1.273 -6.899 -5.692 1.00 83.25 88 GLU A O 1
ATOM 694 N N . GLU A 1 89 ? 3.284 -7.562 -6.460 1.00 83.94 89 GLU A N 1
ATOM 695 C CA . GLU A 1 89 ? 3.761 -8.175 -5.227 1.00 83.94 89 GLU A CA 1
ATOM 696 C C . GLU A 1 89 ? 3.997 -7.138 -4.110 1.00 83.94 89 GLU A C 1
ATOM 698 O O . GLU A 1 89 ? 3.554 -7.328 -2.976 1.00 83.94 89 GLU A O 1
ATOM 703 N N . VAL A 1 90 ? 4.592 -5.979 -4.422 1.00 86.88 90 VAL A N 1
ATOM 704 C CA . VAL A 1 90 ? 4.710 -4.863 -3.463 1.00 86.88 90 VAL A CA 1
ATOM 705 C C . VAL A 1 90 ? 3.329 -4.378 -3.015 1.00 86.88 90 VAL A C 1
ATOM 707 O O . VAL A 1 90 ? 3.097 -4.214 -1.815 1.00 86.88 90 VAL A O 1
ATOM 710 N N . LEU A 1 91 ? 2.386 -4.201 -3.949 1.00 89.38 91 LEU A N 1
ATOM 711 C CA . LEU A 1 91 ? 0.997 -3.852 -3.619 1.00 89.38 91 LEU A CA 1
ATOM 712 C C . LEU A 1 91 ? 0.350 -4.894 -2.705 1.00 89.38 91 LEU A C 1
ATOM 714 O O . LEU A 1 91 ? -0.409 -4.535 -1.805 1.00 89.38 91 LEU A O 1
ATOM 718 N N . GLN A 1 92 ? 0.656 -6.174 -2.916 1.00 90.62 92 GLN A N 1
ATOM 719 C CA . GLN A 1 92 ? 0.147 -7.257 -2.084 1.00 90.62 92 GLN A CA 1
ATOM 720 C C . GLN A 1 92 ? 0.711 -7.208 -0.661 1.00 90.62 92 GLN A C 1
ATOM 722 O O . GLN A 1 92 ? -0.038 -7.416 0.295 1.00 90.62 92 GLN A O 1
ATOM 727 N N . VAL A 1 93 ? 1.998 -6.897 -0.492 1.00 92.62 93 VAL A N 1
ATOM 728 C CA . VAL A 1 93 ? 2.589 -6.715 0.842 1.00 92.62 93 VAL A CA 1
ATOM 729 C C . VAL A 1 93 ? 1.944 -5.540 1.570 1.00 92.62 93 VAL A C 1
ATOM 731 O O . VAL A 1 93 ? 1.574 -5.679 2.737 1.00 92.62 93 VAL A O 1
ATOM 734 N N . VAL A 1 94 ? 1.764 -4.406 0.891 1.00 92.38 94 VAL A N 1
ATOM 735 C CA . VAL A 1 94 ? 1.093 -3.230 1.466 1.00 92.38 94 VAL A CA 1
ATOM 736 C C . VAL A 1 94 ? -0.327 -3.581 1.921 1.00 92.38 94 VAL A C 1
ATOM 738 O O . VAL A 1 94 ? -0.693 -3.292 3.061 1.00 92.38 94 VAL A O 1
ATOM 741 N N . ASP A 1 95 ? -1.102 -4.257 1.071 1.00 94.69 95 ASP A N 1
ATOM 742 C CA . ASP A 1 95 ? -2.458 -4.721 1.386 1.00 94.69 95 ASP A CA 1
ATOM 743 C C . ASP A 1 95 ? -2.488 -5.599 2.649 1.00 94.69 95 ASP A C 1
ATOM 745 O O . ASP A 1 95 ? -3.275 -5.363 3.570 1.00 94.69 95 ASP A O 1
ATOM 749 N N . ILE A 1 96 ? -1.578 -6.572 2.746 1.00 95.50 96 ILE A N 1
ATOM 750 C CA . ILE A 1 96 ? -1.474 -7.467 3.906 1.00 95.50 96 ILE A CA 1
ATOM 751 C C . ILE A 1 96 ? -1.134 -6.683 5.178 1.00 95.50 96 ILE A C 1
ATOM 753 O O . ILE A 1 96 ? -1.785 -6.866 6.212 1.00 95.50 96 ILE A O 1
ATOM 757 N N . VAL A 1 97 ? -0.127 -5.810 5.125 1.00 96.62 97 VAL A N 1
ATOM 758 C CA . VAL A 1 97 ? 0.343 -5.052 6.295 1.00 96.62 97 VAL A CA 1
ATOM 759 C C . VAL A 1 97 ? -0.737 -4.102 6.810 1.00 96.62 97 VAL A C 1
ATOM 761 O O . VAL A 1 97 ? -0.962 -4.021 8.024 1.00 96.62 97 VAL A O 1
ATOM 764 N N . ILE A 1 98 ? -1.446 -3.420 5.913 1.00 95.88 98 ILE A N 1
ATOM 765 C CA . ILE A 1 98 ? -2.528 -2.513 6.298 1.00 95.88 98 ILE A CA 1
ATOM 766 C C . ILE A 1 98 ? -3.719 -3.300 6.846 1.00 95.88 98 ILE A C 1
ATOM 768 O O . ILE A 1 98 ? -4.231 -2.934 7.903 1.00 95.88 98 ILE A O 1
ATOM 772 N N . ASN A 1 99 ? -4.124 -4.413 6.225 1.00 96.75 99 ASN A N 1
ATOM 773 C CA . ASN A 1 99 ? -5.199 -5.256 6.763 1.00 96.75 99 ASN A CA 1
ATOM 774 C C . ASN A 1 99 ? -4.897 -5.751 8.181 1.00 96.75 99 ASN A C 1
ATOM 776 O O . ASN A 1 99 ? -5.758 -5.656 9.054 1.00 96.75 99 ASN A O 1
ATOM 780 N N . GLN A 1 100 ? -3.667 -6.203 8.438 1.00 96.06 100 GLN A N 1
ATOM 781 C CA . GLN A 1 100 ? -3.235 -6.598 9.783 1.00 96.06 100 GLN A CA 1
ATOM 782 C C . GLN A 1 100 ? -3.288 -5.427 10.774 1.00 96.06 100 GLN A C 1
ATOM 784 O O . GLN A 1 100 ? -3.577 -5.619 11.954 1.00 96.06 100 GLN A O 1
ATOM 789 N N . THR A 1 101 ? -3.026 -4.208 10.303 1.00 95.50 101 THR A N 1
ATOM 790 C CA . THR A 1 101 ? -3.091 -2.992 11.122 1.00 95.50 101 THR A CA 1
ATOM 791 C C . THR A 1 101 ? -4.535 -2.596 11.428 1.00 95.50 101 THR A C 1
ATOM 793 O O . THR A 1 101 ? -4.835 -2.246 12.569 1.00 95.50 101 THR A O 1
ATOM 796 N N . ILE A 1 102 ? -5.444 -2.721 10.455 1.00 94.62 102 ILE A N 1
ATOM 797 C CA . ILE A 1 102 ? -6.893 -2.565 10.649 1.00 94.62 102 ILE A CA 1
ATOM 798 C C . ILE A 1 102 ? -7.391 -3.601 11.662 1.00 94.62 102 ILE A C 1
ATOM 800 O O . ILE A 1 102 ? -8.061 -3.240 12.624 1.00 94.62 102 ILE A O 1
ATOM 804 N N . ASP A 1 103 ? -7.022 -4.874 11.494 1.00 94.94 103 ASP A N 1
ATOM 805 C CA . ASP A 1 103 ? -7.423 -5.956 12.398 1.00 94.94 103 ASP A CA 1
ATOM 806 C C . ASP A 1 103 ? -6.970 -5.715 13.840 1.00 94.94 103 ASP A C 1
ATOM 808 O O . ASP A 1 103 ? -7.746 -5.942 14.767 1.00 94.94 103 ASP A O 1
ATOM 812 N N . ALA A 1 104 ? -5.744 -5.222 14.027 1.00 92.50 104 ALA A N 1
ATOM 813 C CA . ALA A 1 104 ? -5.209 -4.889 15.343 1.00 92.50 104 ALA A CA 1
ATOM 814 C C . ALA A 1 104 ? -5.839 -3.625 15.951 1.00 92.50 104 ALA A C 1
ATOM 816 O O . ALA A 1 104 ? -5.987 -3.547 17.167 1.00 92.50 104 ALA A O 1
ATOM 817 N N . SER A 1 105 ? -6.195 -2.637 15.124 1.00 90.12 105 SER A N 1
ATOM 818 C CA . SER A 1 105 ? -6.770 -1.362 15.583 1.00 90.12 105 SER A CA 1
ATOM 819 C C . SER A 1 105 ? -8.276 -1.444 15.846 1.00 90.12 105 SER A C 1
ATOM 821 O O . SER A 1 105 ? -8.821 -0.573 16.516 1.00 90.12 105 SER A O 1
ATOM 823 N N . MET A 1 106 ? -8.945 -2.462 15.298 1.00 90.69 106 MET A N 1
ATOM 824 C CA . MET A 1 106 ? -10.401 -2.635 15.308 1.00 90.69 106 MET A CA 1
ATOM 825 C C . MET A 1 106 ? -10.747 -4.076 15.701 1.00 90.69 106 MET A C 1
ATOM 827 O O . MET A 1 106 ? -11.321 -4.845 14.922 1.00 90.69 106 MET A O 1
ATOM 831 N N . ASN A 1 107 ? -10.302 -4.478 16.892 1.00 89.44 107 ASN A N 1
ATOM 832 C CA . ASN A 1 107 ? -10.554 -5.811 17.442 1.00 89.44 107 ASN A CA 1
ATOM 833 C C . ASN A 1 107 ? -11.855 -5.893 18.260 1.00 89.44 107 ASN A C 1
ATOM 835 O O . ASN A 1 107 ? -12.335 -7.000 18.497 1.00 89.44 107 ASN A O 1
ATOM 839 N N . ASP A 1 108 ? -12.426 -4.754 18.655 1.00 91.44 108 ASP A N 1
ATOM 840 C CA . ASP A 1 108 ? -13.703 -4.693 19.363 1.00 91.44 108 ASP A CA 1
ATOM 841 C C . ASP A 1 108 ? -14.884 -4.960 18.404 1.00 91.44 108 ASP A C 1
ATOM 843 O O . ASP A 1 108 ? -14.929 -4.367 17.315 1.00 91.44 108 ASP A O 1
ATOM 847 N N . PRO A 1 109 ? -15.844 -5.834 18.773 1.00 89.69 109 PRO A N 1
ATOM 848 C CA . PRO A 1 109 ? -17.075 -6.049 18.017 1.00 89.69 109 PRO A CA 1
ATOM 849 C C . PRO A 1 109 ? -17.858 -4.775 17.675 1.00 89.69 109 PRO A C 1
ATOM 851 O O . PRO A 1 109 ? -18.519 -4.752 16.636 1.00 89.69 109 PRO A O 1
ATOM 854 N N . GLU A 1 110 ? -17.782 -3.718 18.490 1.00 91.50 110 GLU A N 1
ATOM 855 C CA . GLU A 1 110 ? -18.487 -2.455 18.223 1.00 91.50 110 GLU A CA 1
ATOM 856 C C . GLU A 1 110 ? -18.010 -1.761 16.934 1.00 91.50 110 GLU A C 1
ATOM 858 O O . GLU A 1 110 ? -18.781 -1.055 16.286 1.00 91.50 110 GLU A O 1
ATOM 863 N N . PHE A 1 111 ? -16.772 -2.026 16.503 1.00 90.69 111 PHE A N 1
ATOM 864 C CA . PHE A 1 111 ? -16.185 -1.468 15.280 1.00 90.69 111 PHE A CA 1
ATOM 865 C C . PHE A 1 111 ? -16.266 -2.418 14.076 1.00 90.69 111 PHE A C 1
ATOM 867 O O . PHE A 1 111 ? -15.581 -2.201 13.073 1.00 90.69 111 PHE A O 1
ATOM 874 N N . ALA A 1 112 ? -17.065 -3.491 14.142 1.00 89.75 112 ALA A N 1
ATOM 875 C CA . ALA A 1 112 ? -17.132 -4.497 13.078 1.00 89.75 112 ALA A CA 1
ATOM 876 C C . ALA A 1 112 ? -17.573 -3.918 11.720 1.00 89.75 112 ALA A C 1
ATOM 878 O O . ALA A 1 112 ? -17.038 -4.315 10.679 1.00 89.75 112 ALA A O 1
ATOM 879 N N . GLU A 1 113 ? -18.511 -2.968 11.720 1.00 90.94 113 GLU A N 1
ATOM 880 C CA . GLU A 1 113 ? -18.978 -2.311 10.496 1.00 90.94 113 GLU A CA 1
ATOM 881 C C . GLU A 1 113 ? -17.898 -1.400 9.899 1.00 90.94 113 GLU A C 1
ATOM 883 O O . GLU A 1 113 ? -17.524 -1.576 8.737 1.00 90.94 113 GLU A O 1
ATOM 888 N N . ASP A 1 114 ? -17.321 -0.504 10.705 1.00 90.81 114 ASP A N 1
ATOM 889 C CA . ASP A 1 114 ? -16.228 0.380 10.282 1.00 90.81 114 ASP A CA 1
ATOM 890 C C . ASP A 1 114 ? -15.037 -0.433 9.746 1.00 90.81 114 ASP A C 1
ATOM 892 O O . ASP A 1 114 ? -14.419 -0.093 8.734 1.00 90.81 114 ASP A O 1
ATOM 896 N N . LYS A 1 115 ? -14.734 -1.566 10.389 1.00 92.50 115 LYS A N 1
ATOM 897 C CA . LYS A 1 115 ? -13.692 -2.499 9.959 1.00 92.50 115 LYS A CA 1
ATOM 898 C C . LYS A 1 115 ? -13.985 -3.049 8.568 1.00 92.50 115 LYS A C 1
ATOM 900 O O . LYS A 1 115 ? -13.097 -3.051 7.713 1.00 92.50 115 LYS A O 1
ATOM 905 N N . ALA A 1 116 ? -15.211 -3.510 8.328 1.00 92.50 116 ALA A N 1
ATOM 906 C CA . ALA A 1 116 ? -15.622 -4.018 7.024 1.00 92.50 116 ALA A CA 1
ATOM 907 C C . ALA A 1 116 ? -15.548 -2.927 5.944 1.00 92.50 116 ALA A C 1
ATOM 909 O O . ALA A 1 116 ? -15.060 -3.187 4.841 1.00 92.50 116 ALA A O 1
ATOM 910 N N . GLN A 1 117 ? -15.963 -1.700 6.267 1.00 91.19 117 GLN A N 1
ATOM 911 C CA . GLN A 1 117 ? -15.892 -0.556 5.357 1.00 91.19 117 GLN A CA 1
ATOM 912 C C . GLN A 1 117 ? -14.441 -0.186 5.009 1.00 91.19 117 GLN A C 1
ATOM 914 O O . GLN A 1 117 ? -14.109 -0.061 3.828 1.00 91.19 117 GLN A O 1
ATOM 919 N N . ASN A 1 118 ? -13.553 -0.102 6.002 1.00 92.06 118 ASN A N 1
ATOM 920 C CA . ASN A 1 118 ? -12.135 0.206 5.795 1.00 92.06 118 ASN A CA 1
ATOM 921 C C . ASN A 1 118 ? -11.438 -0.849 4.930 1.00 92.06 118 ASN A C 1
ATOM 923 O O . ASN A 1 118 ? -10.708 -0.505 3.999 1.00 92.06 118 ASN A O 1
ATOM 927 N N . LYS A 1 119 ? -11.701 -2.137 5.187 1.00 94.06 119 LYS A N 1
ATOM 928 C CA . LYS A 1 119 ? -11.164 -3.231 4.365 1.00 94.06 119 LYS A CA 1
ATOM 929 C C . LYS A 1 119 ? -11.699 -3.194 2.936 1.00 94.06 119 LYS A C 1
ATOM 931 O O . LYS A 1 119 ? -10.940 -3.415 1.995 1.00 94.06 119 LY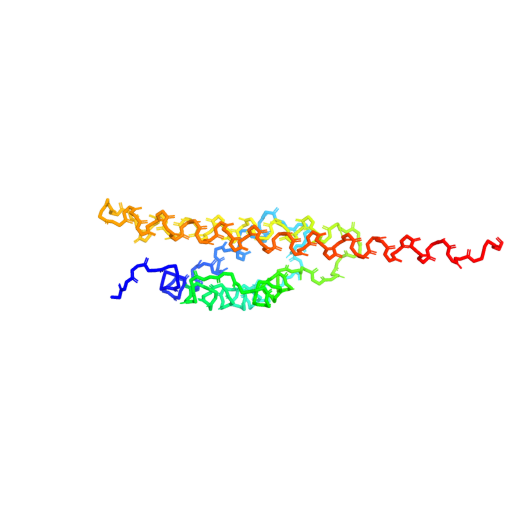S A O 1
ATOM 936 N N . LYS A 1 120 ? -12.986 -2.881 2.754 1.00 92.88 120 LYS A N 1
ATOM 937 C CA . LYS A 1 120 ? -13.599 -2.740 1.426 1.00 92.88 120 LYS A CA 1
ATOM 938 C C . LYS A 1 120 ? -12.953 -1.607 0.627 1.00 92.88 120 LYS A C 1
ATOM 940 O O . LYS A 1 120 ? -12.636 -1.806 -0.543 1.00 92.88 120 LYS A O 1
ATOM 945 N N . LEU A 1 121 ? -12.739 -0.452 1.256 1.00 90.38 121 LEU A N 1
ATOM 946 C CA . LEU A 1 121 ? -12.085 0.694 0.627 1.00 90.38 121 LEU A CA 1
ATOM 947 C C . LEU A 1 121 ? -10.635 0.373 0.244 1.00 90.38 121 LEU A C 1
ATOM 949 O O . LEU A 1 121 ? -10.251 0.596 -0.901 1.00 90.38 121 LEU A O 1
ATOM 953 N N . LEU A 1 122 ? -9.854 -0.216 1.156 1.00 92.38 122 LEU A N 1
ATOM 954 C CA . LEU A 1 122 ? -8.486 -0.653 0.861 1.00 92.38 122 LEU A CA 1
ATOM 955 C C . LEU A 1 122 ? -8.451 -1.608 -0.340 1.00 92.38 122 LEU A C 1
ATOM 957 O O . LEU A 1 122 ? -7.704 -1.379 -1.290 1.00 92.38 122 LEU A O 1
ATOM 961 N N . ALA A 1 123 ? -9.296 -2.642 -0.331 1.00 92.12 123 ALA A N 1
ATOM 962 C CA . ALA A 1 123 ? -9.358 -3.627 -1.407 1.00 92.12 123 ALA A CA 1
ATOM 963 C C . ALA A 1 123 ? -9.717 -2.996 -2.762 1.00 92.12 123 ALA A C 1
ATOM 965 O O . ALA A 1 123 ? -9.183 -3.407 -3.794 1.00 92.12 123 ALA A O 1
ATOM 966 N N . GLN A 1 124 ? -10.599 -1.993 -2.769 1.00 90.56 124 GLN A N 1
ATOM 967 C CA . GLN A 1 124 ? -10.931 -1.238 -3.973 1.00 90.56 124 GLN A CA 1
ATOM 968 C C . GLN A 1 124 ? -9.713 -0.466 -4.499 1.00 90.56 124 GLN A C 1
ATOM 970 O O . GLN A 1 124 ? -9.369 -0.616 -5.670 1.00 90.56 124 GLN A O 1
ATOM 975 N N . VAL A 1 125 ? -9.026 0.295 -3.643 1.00 88.50 125 VAL A N 1
ATOM 976 C CA . VAL A 1 125 ? -7.859 1.095 -4.052 1.00 88.50 125 VAL A CA 1
ATOM 977 C C . VAL A 1 125 ? -6.726 0.208 -4.571 1.00 88.50 125 VAL A C 1
ATOM 979 O O . VAL A 1 125 ? -6.152 0.496 -5.620 1.00 88.50 125 VAL A O 1
ATOM 982 N N . ILE A 1 126 ? -6.436 -0.905 -3.891 1.00 90.25 126 ILE A N 1
ATOM 983 C CA . ILE A 1 126 ? -5.402 -1.856 -4.321 1.00 90.25 126 ILE A CA 1
ATOM 984 C C . ILE A 1 126 ? -5.760 -2.499 -5.666 1.00 90.25 126 ILE A C 1
ATOM 986 O O . ILE A 1 126 ? -4.885 -2.647 -6.521 1.00 90.25 126 ILE A O 1
ATOM 990 N N . ARG A 1 127 ? -7.030 -2.862 -5.888 1.00 90.00 127 ARG A N 1
ATOM 991 C CA . ARG A 1 127 ? -7.482 -3.410 -7.176 1.00 90.00 127 ARG A CA 1
ATOM 992 C C . ARG A 1 127 ? -7.295 -2.400 -8.305 1.00 90.00 127 ARG A C 1
ATOM 994 O O . ARG A 1 127 ? -6.684 -2.738 -9.313 1.00 90.00 127 ARG A O 1
ATOM 1001 N N . GLU A 1 128 ? -7.766 -1.172 -8.112 1.00 88.56 128 GLU A N 1
ATOM 1002 C CA . GLU A 1 128 ? -7.645 -0.104 -9.110 1.00 88.56 128 GLU A CA 1
ATOM 1003 C C . GLU A 1 128 ? -6.167 0.208 -9.414 1.00 88.56 128 GLU A C 1
ATOM 1005 O O . GLU A 1 128 ? -5.792 0.364 -10.576 1.00 88.56 128 GLU A O 1
ATOM 1010 N N . ALA A 1 129 ? -5.294 0.194 -8.402 1.00 86.06 129 ALA A N 1
ATOM 1011 C CA . ALA A 1 129 ? -3.853 0.344 -8.598 1.00 86.06 129 ALA A CA 1
ATOM 1012 C C . ALA A 1 129 ? -3.256 -0.793 -9.448 1.00 86.06 129 ALA A C 1
ATOM 1014 O O . ALA A 1 129 ? -2.514 -0.525 -10.396 1.00 86.06 129 ALA A O 1
ATOM 1015 N N . LYS A 1 130 ? -3.608 -2.056 -9.160 1.00 85.94 130 LYS A N 1
ATOM 1016 C CA . LYS A 1 130 ? -3.173 -3.219 -9.957 1.00 85.94 130 LYS A CA 1
ATOM 1017 C C . LYS A 1 130 ? -3.669 -3.125 -11.405 1.00 85.94 130 LYS A C 1
ATOM 1019 O O . LYS A 1 130 ? -2.909 -3.410 -12.330 1.00 85.94 130 LYS A O 1
ATOM 1024 N N . ASP A 1 131 ? -4.900 -2.669 -11.625 1.00 86.00 131 ASP A N 1
ATOM 1025 C CA . ASP A 1 131 ? -5.459 -2.484 -12.969 1.00 86.00 131 ASP A CA 1
ATOM 1026 C C . ASP A 1 131 ? -4.693 -1.424 -13.777 1.00 86.00 131 ASP A C 1
ATOM 1028 O O . ASP A 1 131 ? -4.410 -1.641 -14.959 1.00 86.00 131 ASP A O 1
ATOM 1032 N N . ILE A 1 132 ? -4.269 -0.322 -13.149 1.00 82.12 132 ILE A N 1
ATOM 1033 C CA . ILE A 1 132 ? -3.427 0.698 -13.800 1.00 82.12 132 ILE A CA 1
ATOM 1034 C C . ILE A 1 132 ?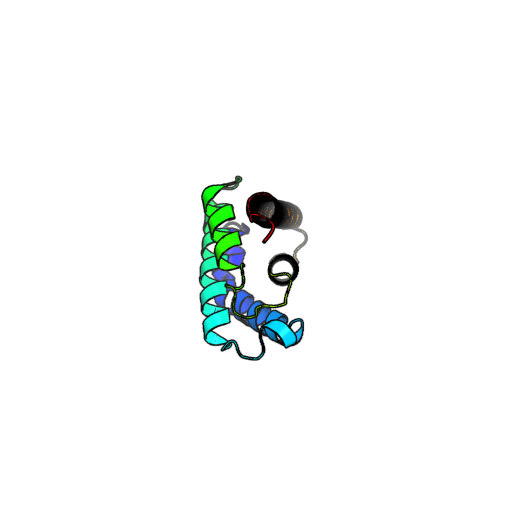 -2.054 0.129 -14.175 1.00 82.12 132 ILE A C 1
ATOM 1036 O O . ILE A 1 132 ? -1.583 0.348 -15.296 1.00 82.12 132 ILE A O 1
ATOM 1040 N N . VAL A 1 133 ? -1.413 -0.620 -13.271 1.00 79.19 133 VAL A N 1
ATOM 1041 C CA . VAL A 1 133 ? -0.128 -1.292 -13.545 1.00 79.19 133 VAL A CA 1
ATOM 1042 C C . VAL A 1 133 ? -0.270 -2.243 -14.741 1.00 79.19 133 VAL A C 1
ATOM 1044 O O . VAL A 1 133 ? 0.561 -2.234 -15.655 1.00 79.19 133 VAL A O 1
ATOM 1047 N N . ASN A 1 134 ? -1.373 -2.991 -14.793 1.00 77.75 134 ASN A N 1
ATOM 1048 C CA . ASN A 1 134 ? -1.699 -3.901 -15.888 1.00 77.75 134 ASN A CA 1
ATOM 1049 C C . ASN A 1 134 ? -1.949 -3.186 -17.216 1.00 77.75 134 ASN A C 1
ATOM 1051 O O . ASN A 1 134 ? -1.440 -3.629 -18.250 1.00 77.75 134 ASN A O 1
ATOM 1055 N N . GLY A 1 135 ? -2.697 -2.081 -17.201 1.00 77.94 135 GLY A N 1
ATOM 1056 C CA . GLY A 1 135 ? -2.945 -1.251 -18.380 1.00 77.94 135 GLY A CA 1
ATOM 1057 C C . GLY A 1 135 ? -1.649 -0.705 -18.978 1.00 77.94 135 GLY A C 1
ATOM 1058 O O . GLY A 1 135 ? -1.383 -0.900 -20.163 1.00 77.94 135 GLY A O 1
ATOM 1059 N N . ARG A 1 136 ? -0.772 -0.136 -18.141 1.00 73.94 136 ARG A N 1
ATOM 1060 C CA . ARG A 1 136 ? 0.522 0.410 -18.588 1.00 73.94 136 ARG A CA 1
ATOM 1061 C C . ARG A 1 136 ? 1.431 -0.647 -19.215 1.00 73.94 136 ARG A C 1
ATOM 1063 O O . ARG A 1 136 ? 2.103 -0.359 -20.204 1.00 73.94 136 ARG A O 1
ATOM 1070 N N . ASN A 1 137 ? 1.459 -1.866 -18.673 1.00 68.62 137 ASN A N 1
ATOM 1071 C CA . ASN A 1 137 ? 2.270 -2.942 -19.250 1.00 68.62 137 ASN A CA 1
ATOM 1072 C C . ASN A 1 137 ? 1.734 -3.384 -20.626 1.00 68.62 137 ASN A C 1
ATOM 1074 O O . ASN A 1 137 ? 2.509 -3.594 -21.560 1.00 68.62 137 ASN A O 1
ATOM 1078 N N . ARG A 1 138 ? 0.404 -3.464 -20.792 1.00 70.38 138 ARG A N 1
ATOM 1079 C CA . ARG A 1 138 ? -0.213 -3.744 -22.103 1.00 70.38 138 ARG A CA 1
ATOM 1080 C C . ARG A 1 138 ? 0.192 -2.696 -23.140 1.00 70.38 138 ARG A C 1
ATOM 1082 O O . ARG A 1 138 ? 0.618 -3.075 -24.229 1.00 70.38 138 ARG A O 1
ATOM 1089 N N . ASP A 1 139 ? 0.159 -1.416 -22.777 1.00 72.00 139 ASP A N 1
ATOM 1090 C CA . ASP A 1 139 ? 0.552 -0.321 -23.671 1.00 72.00 139 ASP A CA 1
ATOM 1091 C C . ASP A 1 139 ? 2.044 -0.362 -24.034 1.00 72.00 139 ASP A C 1
ATOM 1093 O O . ASP A 1 139 ? 2.415 -0.151 -25.191 1.00 72.00 139 ASP A O 1
ATOM 1097 N N . GLN A 1 140 ? 2.925 -0.666 -23.074 1.00 68.50 140 GLN A N 1
ATOM 1098 C CA . GLN A 1 140 ? 4.360 -0.816 -23.342 1.00 68.50 140 GLN A CA 1
ATOM 1099 C C . GLN A 1 140 ? 4.658 -2.004 -24.260 1.00 68.50 140 GLN A C 1
ATOM 1101 O O . GLN A 1 140 ? 5.465 -1.873 -25.184 1.00 68.50 140 GLN A O 1
ATOM 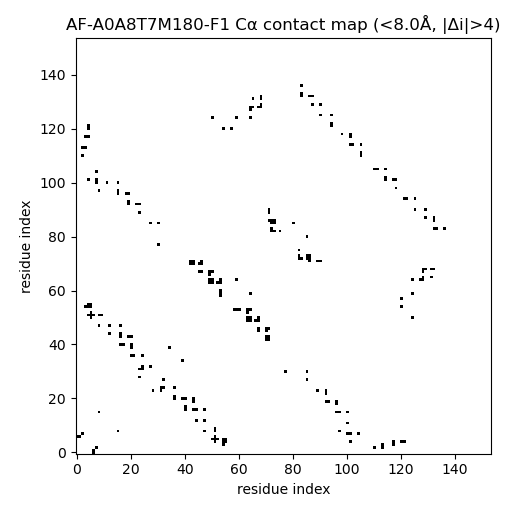1106 N N . ASN A 1 141 ? 4.003 -3.146 -24.041 1.00 68.25 141 ASN A N 1
ATOM 1107 C CA . ASN A 1 141 ? 4.173 -4.328 -24.884 1.00 68.25 141 ASN A CA 1
ATOM 1108 C C . ASN A 1 141 ? 3.631 -4.096 -26.296 1.00 68.25 141 ASN A C 1
ATOM 1110 O O . ASN A 1 141 ? 4.304 -4.458 -27.261 1.00 68.25 141 ASN A O 1
ATOM 1114 N N . ALA A 1 142 ? 2.489 -3.414 -26.432 1.00 72.31 142 ALA A N 1
ATOM 1115 C CA . ALA A 1 142 ? 1.966 -2.991 -27.727 1.00 72.31 142 ALA A CA 1
ATOM 1116 C C . ALA A 1 142 ? 2.968 -2.085 -28.466 1.00 72.31 142 ALA A C 1
ATOM 1118 O O . ALA A 1 142 ? 3.296 -2.342 -29.621 1.00 72.31 142 ALA A O 1
ATOM 1119 N N . ARG A 1 143 ? 3.555 -1.092 -27.781 1.00 73.94 143 ARG A N 1
ATOM 1120 C CA . ARG A 1 143 ? 4.578 -0.203 -28.365 1.00 73.94 143 ARG A CA 1
ATOM 1121 C C . ARG A 1 143 ? 5.868 -0.934 -28.756 1.00 73.94 143 ARG A C 1
ATOM 1123 O O . ARG A 1 143 ? 6.446 -0.619 -29.795 1.00 73.94 143 ARG A O 1
ATOM 1130 N N . LYS A 1 144 ? 6.338 -1.897 -27.953 1.00 69.94 144 LYS A N 1
ATOM 1131 C CA . LYS A 1 144 ? 7.507 -2.736 -28.293 1.00 69.94 144 LYS A CA 1
ATOM 1132 C C . LYS A 1 144 ? 7.229 -3.625 -29.508 1.00 69.94 144 LYS A C 1
ATOM 1134 O O . LYS A 1 144 ? 8.109 -3.768 -30.353 1.00 69.94 144 LYS A O 1
ATOM 1139 N N . ALA A 1 145 ? 6.025 -4.188 -29.610 1.00 67.81 145 ALA A N 1
ATOM 1140 C CA . ALA A 1 145 ? 5.608 -4.988 -30.759 1.00 67.81 145 ALA A CA 1
ATOM 1141 C C . ALA A 1 145 ? 5.538 -4.145 -32.043 1.00 67.81 145 ALA A C 1
ATOM 1143 O O . ALA A 1 145 ? 6.053 -4.578 -33.070 1.00 67.81 145 ALA A O 1
ATOM 1144 N N . SER A 1 146 ? 5.004 -2.920 -31.975 1.00 70.38 146 SER A N 1
ATOM 1145 C CA . SER A 1 146 ? 4.990 -1.993 -33.116 1.00 70.38 146 SER A CA 1
ATOM 1146 C C . SER A 1 146 ? 6.399 -1.618 -33.585 1.00 70.38 146 SER A C 1
ATOM 1148 O O . SER A 1 146 ? 6.665 -1.674 -34.778 1.00 70.38 146 SER A O 1
ATOM 1150 N N . LYS A 1 147 ? 7.339 -1.337 -32.668 1.00 65.19 147 LYS A N 1
ATOM 1151 C CA . LYS A 1 147 ? 8.733 -1.017 -33.034 1.00 65.19 147 LYS A CA 1
ATOM 1152 C C . LYS A 1 147 ? 9.479 -2.171 -33.716 1.00 65.19 147 LYS A C 1
ATOM 1154 O O . LYS A 1 147 ? 10.308 -1.916 -34.575 1.00 65.19 147 LYS A O 1
ATOM 1159 N N . ARG A 1 148 ? 9.178 -3.428 -33.367 1.00 59.03 148 ARG A N 1
ATOM 1160 C CA . ARG A 1 148 ? 9.767 -4.615 -34.022 1.00 59.03 148 ARG A CA 1
ATOM 1161 C C . ARG A 1 148 ? 9.166 -4.913 -35.399 1.00 59.03 148 ARG A C 1
ATOM 1163 O O . ARG A 1 148 ? 9.790 -5.612 -36.183 1.00 59.03 148 ARG A O 1
ATOM 1170 N N . GLY A 1 149 ? 7.968 -4.406 -35.689 1.00 58.44 149 GLY A N 1
ATOM 1171 C CA . GLY A 1 149 ? 7.350 -4.496 -37.017 1.00 58.44 149 GLY A CA 1
ATOM 1172 C C . GLY A 1 149 ? 7.845 -3.436 -38.009 1.00 58.44 149 GLY A C 1
ATOM 1173 O O . GLY A 1 149 ? 7.558 -3.550 -39.195 1.00 58.44 149 GLY A O 1
ATOM 1174 N N . GLU A 1 150 ? 8.575 -2.422 -37.531 1.00 54.06 150 GLU A N 1
ATOM 1175 C CA . GLU A 1 150 ? 9.118 -1.312 -38.329 1.00 54.06 150 GLU A CA 1
ATOM 1176 C C . GLU A 1 150 ? 10.636 -1.414 -38.564 1.00 54.06 150 GLU A C 1
ATOM 1178 O O . GLU A 1 150 ? 11.195 -0.584 -39.281 1.00 54.06 150 GLU A O 1
ATOM 1183 N N . GLU A 1 151 ? 11.323 -2.416 -37.999 1.00 49.47 151 GLU A N 1
ATOM 1184 C CA . GLU A 1 151 ? 12.730 -2.669 -38.326 1.00 49.47 151 GLU A CA 1
ATOM 1185 C C . GLU A 1 151 ? 12.823 -3.190 -39.773 1.00 49.47 151 GLU A C 1
ATOM 1187 O O . GLU A 1 151 ? 12.260 -4.246 -40.078 1.00 49.47 151 GLU A O 1
ATOM 1192 N N . PRO A 1 152 ? 13.504 -2.480 -40.697 1.00 48.91 152 PRO A N 1
ATOM 1193 C CA . PRO A 1 152 ? 13.739 -3.011 -42.027 1.00 48.91 152 PRO A CA 1
ATOM 1194 C C . PRO A 1 152 ? 14.646 -4.229 -41.877 1.00 48.91 152 PRO A C 1
ATOM 1196 O O . PRO A 1 152 ? 15.778 -4.104 -41.413 1.00 48.91 152 PRO A O 1
ATOM 1199 N N . THR A 1 153 ? 14.143 -5.401 -42.264 1.00 53.22 153 THR A N 1
ATOM 1200 C CA . THR A 1 153 ? 14.952 -6.602 -42.501 1.00 53.22 153 THR A CA 1
ATOM 1201 C C . THR A 1 153 ? 16.172 -6.205 -43.333 1.00 53.22 153 THR A C 1
ATOM 1203 O O . THR A 1 153 ? 16.015 -5.836 -44.499 1.00 53.22 153 THR A O 1
ATOM 1206 N N . GLN A 1 154 ? 17.352 -6.216 -42.710 1.00 47.09 154 GLN A N 1
ATOM 1207 C CA . GLN A 1 154 ? 18.644 -6.133 -43.391 1.00 47.09 154 GLN A CA 1
ATOM 1208 C C . GLN A 1 154 ? 19.171 -7.539 -43.648 1.00 47.09 154 GLN A C 1
ATOM 1210 O O . GLN A 1 154 ? 19.025 -8.392 -42.742 1.00 47.09 154 GLN A O 1
#

Radius of gyration: 17.65 Å; Cα contacts (8 Å, |Δi|>4): 131; chains: 1; bounding box: 40×23×63 Å